Protein AF-A0A438K8G9-F1 (afdb_monomer)

Organism: Vitis vinifera (NCBI:txid29760)

Foldseek 3Di:
DVPDDVVVVDPDDAAEDEPPDDVVVVCCCCPVVVRQKYFYWYFDDPPDDPPDGDTDGPGIDGPVVVVVVVVVVPDDDDDDDDPDPDDDDDDDDD

Mean predicted aligned error: 13.38 Å

Radius of gyration: 20.99 Å; Cα contacts (8 Å, |Δi|>4): 80; chains: 1; bounding box: 39×69×45 Å

InterPro domains:
  IPR000644 CBS domain [PS51371] (9-77)
  IPR044781 Pentatricopeptide repeat-containing protein At5g10690-like [PTHR47581] (2-75)
  IPR046342 CBS domain superfamily [G3DSA:3.10.580.10] (1-93)
  IPR046342 CBS domain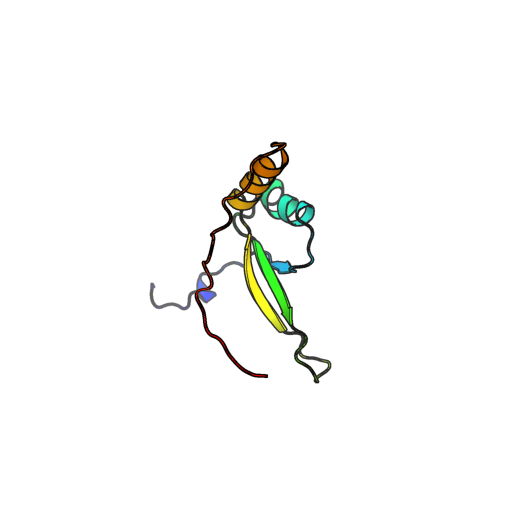 superfamily [SSF54631] (2-73)

Sequence (94 aa):
MLDAPVSTMMRSPPPCVTTSTSICRVADLILEKRYKIVVVVKYSNLYGSSYSSSLRAVGVFTSKQLLKLAVASEMPGQEFPVEKRTMQQCQDIV

pLDDT: mean 77.21, std 20.43, range [35.91, 96.25]

Nearest PDB structures (foldseek):
  8f6d-assembly1_A  TM=7.423E-01  e=1.051E-02  Homo sapiens
  6mn6-assembly1_B  TM=6.934E-01  e=1.124E-02  Homo sapiens
  5k25-assembly1_C  TM=7.967E-01  e=3.519E-02  Homo sapiens
  6wus-assembly1_A-2  TM=7.844E-01  e=4.922E-02  Mus musculus
  8s5m-assembly1_I  TM=7.060E-01  e=4.602E-02  Homo sapiens

Structure (mmCIF, N/CA/C/O backbone):
data_AF-A0A438K8G9-F1
#
_entry.id   AF-A0A438K8G9-F1
#
loop_
_atom_site.group_PDB
_atom_site.id
_atom_site.type_symbol
_atom_site.label_atom_id
_atom_site.label_alt_id
_atom_site.label_comp_id
_atom_site.label_asym_id
_atom_site.label_entity_id
_atom_site.label_seq_id
_atom_site.pdbx_PDB_ins_code
_atom_site.Cartn_x
_atom_site.Cartn_y
_atom_site.Cartn_z
_atom_site.occupancy
_atom_site.B_iso_or_equiv
_atom_site.auth_seq_id
_atom_site.auth_comp_id
_atom_site.auth_asym_id
_atom_site.auth_atom_id
_atom_site.pdbx_PDB_model_num
ATOM 1 N N . MET A 1 1 ? 17.324 -24.922 -0.698 1.00 63.69 1 MET A N 1
ATOM 2 C CA . MET A 1 1 ? 16.213 -24.188 -1.354 1.00 63.69 1 MET A CA 1
ATOM 3 C C . MET A 1 1 ? 16.295 -22.668 -1.153 1.00 63.69 1 MET A C 1
ATOM 5 O O . MET A 1 1 ? 15.310 -21.990 -1.407 1.00 63.69 1 MET A O 1
ATOM 9 N N . LEU A 1 2 ? 17.444 -22.107 -0.751 1.00 85.00 2 LEU A N 1
ATOM 10 C CA . LEU A 1 2 ? 17.598 -20.649 -0.625 1.00 85.00 2 LEU A CA 1
ATOM 11 C C . LEU A 1 2 ? 17.971 -19.978 -1.957 1.00 85.00 2 LEU A C 1
ATOM 13 O O . LEU A 1 2 ? 17.767 -18.781 -2.105 1.00 85.00 2 LEU A O 1
ATOM 17 N N . ASP A 1 3 ? 18.435 -20.761 -2.932 1.00 91.00 3 ASP A N 1
ATOM 18 C CA . ASP A 1 3 ? 18.869 -20.283 -4.253 1.00 91.00 3 ASP A CA 1
ATOM 19 C C . ASP A 1 3 ? 17.732 -20.244 -5.289 1.00 91.00 3 ASP A C 1
ATOM 21 O O . ASP A 1 3 ? 17.945 -19.907 -6.453 1.00 91.00 3 ASP A O 1
ATOM 25 N N . ALA A 1 4 ? 16.511 -20.616 -4.889 1.00 89.94 4 ALA A N 1
ATOM 26 C CA . ALA A 1 4 ? 15.344 -20.516 -5.755 1.00 89.94 4 ALA A CA 1
ATOM 27 C C . ALA A 1 4 ? 14.924 -19.040 -5.912 1.00 89.94 4 ALA A C 1
ATOM 29 O O . ALA A 1 4 ? 15.001 -18.277 -4.944 1.00 89.94 4 ALA A O 1
ATOM 30 N N . PRO A 1 5 ? 14.443 -18.613 -7.095 1.00 92.00 5 PRO A N 1
ATOM 31 C CA . PRO A 1 5 ? 13.987 -17.241 -7.288 1.00 92.00 5 PRO A CA 1
ATOM 32 C C . PRO A 1 5 ? 12.878 -16.863 -6.298 1.00 92.00 5 PRO A C 1
ATOM 34 O O . PRO A 1 5 ? 11.933 -17.617 -6.095 1.00 92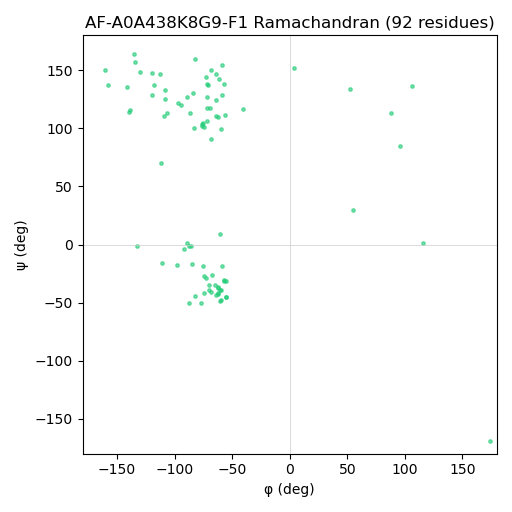.00 5 PRO A O 1
ATOM 37 N N . VAL A 1 6 ? 12.922 -15.653 -5.734 1.00 88.88 6 VAL A N 1
ATOM 38 C CA . VAL A 1 6 ? 11.898 -15.172 -4.780 1.00 88.88 6 VAL A CA 1
ATOM 39 C C . VAL A 1 6 ? 10.481 -15.259 -5.362 1.00 88.88 6 VAL A C 1
ATOM 41 O O . VAL A 1 6 ? 9.528 -15.534 -4.634 1.00 88.88 6 VAL A O 1
ATOM 44 N N . SER A 1 7 ? 10.338 -15.100 -6.681 1.00 89.25 7 SER A N 1
ATOM 45 C CA . SER A 1 7 ? 9.067 -15.247 -7.395 1.00 89.25 7 SER A CA 1
ATOM 46 C C . SER A 1 7 ? 8.410 -16.615 -7.199 1.00 89.25 7 SER A C 1
ATOM 48 O O . SER A 1 7 ? 7.186 -16.679 -7.174 1.00 89.25 7 SER A O 1
ATOM 50 N N . THR A 1 8 ? 9.179 -17.691 -6.995 1.00 89.56 8 THR A N 1
ATOM 51 C CA . THR A 1 8 ? 8.625 -19.033 -6.746 1.00 89.56 8 THR A CA 1
ATOM 52 C C . THR A 1 8 ? 8.073 -19.184 -5.329 1.00 89.56 8 THR A C 1
ATOM 54 O O . THR A 1 8 ? 7.297 -20.096 -5.065 1.00 89.56 8 THR A O 1
ATOM 57 N N . MET A 1 9 ? 8.471 -18.299 -4.412 1.00 89.44 9 MET A N 1
ATOM 58 C CA . MET A 1 9 ? 7.994 -18.248 -3.027 1.00 89.44 9 MET A CA 1
ATOM 59 C C . MET A 1 9 ? 6.881 -17.207 -2.824 1.00 89.44 9 MET A C 1
ATOM 61 O O . MET A 1 9 ? 6.151 -17.259 -1.831 1.00 89.44 9 MET A O 1
ATOM 65 N N . MET A 1 10 ? 6.727 -16.252 -3.745 1.00 89.25 10 MET A N 1
ATOM 66 C CA . MET A 1 10 ? 5.662 -15.254 -3.698 1.00 89.25 10 MET A CA 1
ATOM 67 C C . MET A 1 10 ? 4.312 -15.893 -4.036 1.00 89.25 10 MET A C 1
ATOM 69 O O . MET A 1 10 ? 4.092 -16.347 -5.151 1.00 89.25 10 MET A O 1
ATOM 73 N N . ARG A 1 11 ? 3.367 -15.872 -3.089 1.00 85.56 11 ARG A N 1
ATOM 74 C CA . ARG A 1 11 ? 1.983 -16.310 -3.353 1.00 85.56 11 ARG A CA 1
ATOM 75 C C . ARG A 1 11 ? 1.190 -15.302 -4.182 1.00 85.56 11 ARG A C 1
ATOM 77 O O . ARG A 1 11 ? 0.425 -15.690 -5.054 1.00 85.56 11 ARG A O 1
ATOM 84 N N . SER A 1 12 ? 1.341 -14.015 -3.886 1.00 85.88 12 SER A N 1
ATOM 85 C CA . SER A 1 12 ? 0.623 -12.932 -4.559 1.00 85.88 12 SER A CA 1
ATOM 86 C C . SER A 1 12 ? 1.348 -11.603 -4.349 1.00 85.88 12 SER A C 1
ATOM 88 O O . SER A 1 12 ? 1.970 -11.418 -3.295 1.00 85.88 12 SER A O 1
ATOM 90 N N . PRO A 1 13 ? 1.262 -10.654 -5.296 1.00 86.06 13 PRO A N 1
ATOM 91 C CA . PRO A 1 13 ? 1.797 -9.320 -5.078 1.00 86.06 13 PRO A CA 1
ATOM 92 C C . PRO A 1 13 ? 1.039 -8.617 -3.937 1.00 86.06 13 PRO A C 1
ATOM 94 O O . PRO A 1 13 ? -0.166 -8.836 -3.768 1.00 86.06 13 PRO A O 1
ATOM 97 N N . P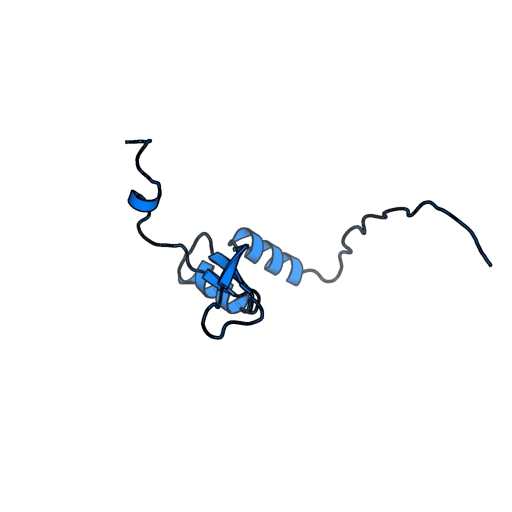RO A 1 14 ? 1.708 -7.760 -3.150 1.00 89.62 14 PRO A N 1
ATOM 98 C CA . PRO A 1 14 ? 1.022 -6.847 -2.245 1.00 89.62 14 PRO A CA 1
ATOM 99 C C . PRO A 1 14 ? 0.068 -5.917 -3.016 1.00 89.62 14 PRO A C 1
ATOM 101 O O . PRO A 1 14 ? 0.309 -5.630 -4.192 1.00 89.62 14 PRO A O 1
ATOM 104 N N . PRO A 1 15 ? -0.990 -5.396 -2.373 1.00 93.50 15 PRO A N 1
ATOM 105 C CA . PRO A 1 15 ? -1.864 -4.413 -3.004 1.00 93.50 15 PRO A CA 1
ATOM 106 C C . PRO A 1 15 ? -1.084 -3.143 -3.363 1.00 93.50 15 PRO A C 1
ATOM 108 O O . PRO A 1 15 ? -0.222 -2.697 -2.599 1.00 93.50 15 PRO A O 1
ATOM 111 N N . CYS A 1 16 ? -1.417 -2.540 -4.507 1.00 93.31 16 CYS A N 1
ATOM 112 C CA . CYS A 1 16 ? -0.840 -1.275 -4.946 1.00 93.31 16 CYS A CA 1
ATOM 113 C C . CYS A 1 16 ? -1.907 -0.188 -5.123 1.00 93.31 16 CYS A C 1
ATOM 115 O O . CYS A 1 16 ? -3.052 -0.473 -5.473 1.00 93.31 16 CYS A O 1
ATOM 117 N N . VAL A 1 17 ? -1.519 1.058 -4.860 1.00 94.25 17 VAL A N 1
ATOM 118 C CA . VAL A 1 17 ? -2.351 2.259 -5.006 1.00 94.25 17 VAL A CA 1
ATOM 119 C C . VAL A 1 17 ? -1.564 3.350 -5.714 1.00 94.25 17 VAL A C 1
ATOM 121 O O . VAL A 1 17 ? -0.334 3.356 -5.684 1.00 94.25 17 VAL A O 1
ATOM 124 N N . THR A 1 18 ? -2.254 4.295 -6.342 1.00 94.06 18 THR A N 1
ATOM 125 C CA . THR A 1 18 ? -1.595 5.421 -7.007 1.00 94.06 18 THR A CA 1
ATOM 126 C C . THR A 1 18 ? -1.236 6.526 -6.018 1.00 94.06 18 THR A C 1
ATOM 128 O O . THR A 1 18 ? -1.874 6.671 -4.977 1.00 94.06 18 THR A O 1
ATOM 131 N N . THR A 1 19 ? -0.292 7.395 -6.381 1.00 92.88 19 THR A N 1
ATOM 132 C CA . THR A 1 19 ? -0.003 8.631 -5.626 1.00 92.88 19 THR A CA 1
ATOM 133 C C . THR A 1 19 ? -1.200 9.581 -5.504 1.00 92.88 19 THR A C 1
ATOM 135 O O . THR A 1 19 ? -1.179 10.465 -4.659 1.00 92.88 19 THR A O 1
ATOM 138 N N . SER A 1 20 ? -2.226 9.428 -6.347 1.00 91.88 20 SER A N 1
ATOM 139 C CA . SER A 1 20 ? -3.479 10.194 -6.298 1.00 91.88 20 SER A CA 1
ATOM 140 C C . SER A 1 20 ? -4.577 9.535 -5.454 1.00 91.88 20 SER A C 1
ATOM 142 O O . SER A 1 20 ? -5.655 10.104 -5.307 1.00 91.88 20 SER A O 1
ATOM 144 N N . THR A 1 21 ? -4.341 8.331 -4.922 1.00 94.38 21 THR A N 1
ATOM 145 C CA . THR A 1 21 ? -5.323 7.619 -4.096 1.00 94.38 21 THR A CA 1
ATOM 146 C C . THR A 1 21 ? -5.478 8.308 -2.738 1.00 94.38 21 THR A C 1
ATOM 148 O O . THR A 1 21 ? -4.489 8.689 -2.113 1.00 94.38 21 THR A O 1
ATOM 151 N N . SER A 1 22 ? -6.718 8.45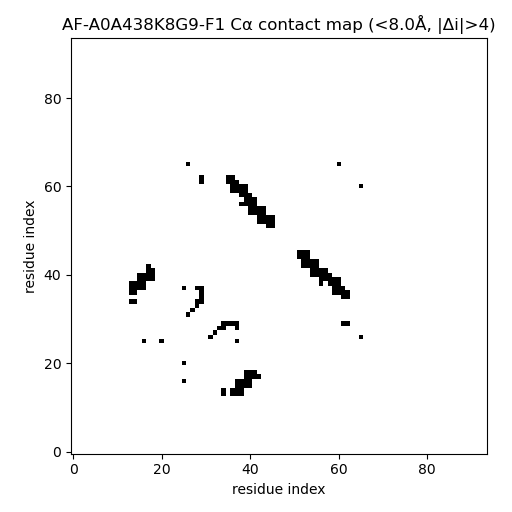3 -2.262 1.00 94.69 22 SER A N 1
ATOM 152 C CA . SER A 1 22 ? -7.005 9.070 -0.963 1.00 94.69 22 SER A CA 1
ATOM 153 C C . SER A 1 22 ? -6.533 8.205 0.209 1.00 94.69 22 SER A C 1
ATOM 155 O O . SER A 1 22 ? -6.552 6.974 0.150 1.00 94.69 22 SER A O 1
ATOM 157 N N . ILE A 1 23 ? -6.170 8.853 1.321 1.00 93.88 23 ILE A N 1
ATOM 158 C CA . ILE A 1 23 ? -5.731 8.158 2.541 1.00 93.88 23 ILE A CA 1
ATOM 159 C C . ILE A 1 23 ? -6.845 7.271 3.105 1.00 93.88 23 ILE A C 1
ATOM 161 O O . ILE A 1 23 ? -6.544 6.168 3.547 1.00 93.88 23 ILE A O 1
ATOM 165 N N . CYS A 1 24 ? -8.115 7.688 3.029 1.00 93.81 24 CYS A N 1
ATOM 166 C CA . CYS A 1 24 ? -9.247 6.866 3.473 1.00 93.81 24 CYS A CA 1
ATOM 167 C C . CYS A 1 24 ? -9.244 5.502 2.776 1.00 93.81 24 CYS A C 1
ATOM 169 O O . CYS A 1 24 ? -9.317 4.469 3.428 1.00 93.81 24 CYS A O 1
ATOM 171 N N . ARG A 1 25 ? -9.015 5.482 1.456 1.00 94.94 25 ARG A N 1
ATOM 172 C CA . ARG A 1 25 ? -8.955 4.226 0.707 1.00 94.94 25 ARG A CA 1
ATOM 173 C C . ARG A 1 25 ? -7.776 3.348 1.123 1.00 94.94 25 ARG A C 1
ATOM 175 O O . ARG A 1 25 ? -7.877 2.123 1.118 1.00 94.94 25 ARG A O 1
ATOM 182 N N . VAL A 1 26 ? -6.647 3.961 1.467 1.00 94.94 26 VAL A N 1
ATOM 183 C CA . VAL A 1 26 ? -5.480 3.242 1.995 1.00 94.94 26 VAL A CA 1
ATOM 184 C C . VAL A 1 26 ? -5.754 2.713 3.409 1.00 94.94 26 VAL A C 1
ATOM 186 O O . VAL A 1 26 ? -5.308 1.614 3.739 1.00 94.94 26 VAL A O 1
ATOM 189 N N . ALA A 1 27 ? -6.525 3.439 4.221 1.00 94.50 27 ALA A N 1
ATOM 190 C CA . ALA A 1 27 ? -6.963 2.995 5.538 1.00 94.50 27 ALA A CA 1
ATOM 191 C C . ALA A 1 27 ? -7.866 1.757 5.444 1.00 94.50 27 ALA A C 1
ATOM 193 O O . ALA A 1 27 ? -7.598 0.799 6.164 1.00 94.50 27 ALA A O 1
ATOM 194 N N . ASP A 1 28 ? -8.822 1.701 4.507 1.00 95.50 28 ASP A N 1
ATOM 195 C CA . ASP A 1 28 ? -9.646 0.500 4.274 1.00 95.50 28 ASP A CA 1
ATOM 196 C C . ASP A 1 28 ? -8.768 -0.733 3.990 1.00 95.50 28 ASP A C 1
ATOM 198 O O . ASP A 1 28 ? -8.946 -1.813 4.556 1.00 95.50 28 ASP A O 1
ATOM 202 N N . LEU A 1 29 ? -7.754 -0.578 3.127 1.00 94.56 29 LEU A N 1
ATOM 203 C CA . LEU A 1 29 ? -6.827 -1.666 2.792 1.00 94.56 29 LEU A CA 1
ATOM 204 C C . LEU A 1 29 ? -6.072 -2.174 4.029 1.00 94.56 29 LEU A C 1
ATOM 206 O O . LEU A 1 29 ? -5.849 -3.376 4.181 1.00 94.56 29 LEU A O 1
ATOM 210 N N . ILE A 1 30 ? -5.668 -1.274 4.916 1.00 94.12 30 ILE A N 1
ATOM 211 C CA . ILE A 1 30 ? -4.855 -1.625 6.080 1.00 94.12 30 ILE A CA 1
ATOM 212 C C . ILE A 1 30 ? -5.715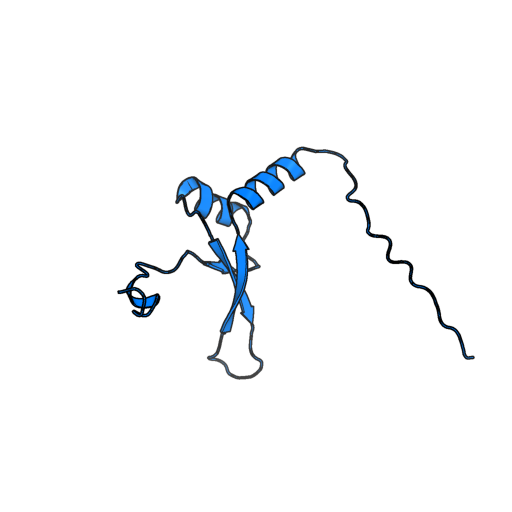 -2.152 7.231 1.00 94.12 30 ILE A C 1
ATOM 214 O O . ILE A 1 30 ? -5.347 -3.147 7.853 1.00 94.12 30 ILE A O 1
ATOM 218 N N . LEU A 1 31 ? -6.837 -1.500 7.526 1.00 93.06 31 LEU A N 1
ATOM 219 C CA . LEU A 1 31 ? -7.671 -1.787 8.691 1.00 93.06 31 LEU A CA 1
ATOM 220 C C . LEU A 1 31 ? -8.694 -2.884 8.393 1.00 93.06 31 LEU A C 1
ATOM 222 O O . LEU A 1 31 ? -8.758 -3.869 9.128 1.00 93.06 31 LEU A O 1
ATOM 226 N N . GLU A 1 32 ? -9.448 -2.760 7.299 1.00 92.19 32 GLU A N 1
ATOM 227 C CA . GLU A 1 32 ? -10.496 -3.728 6.954 1.00 92.19 32 GLU A CA 1
ATOM 228 C C . GLU A 1 32 ? -9.887 -4.997 6.363 1.00 92.19 32 GLU A C 1
ATOM 230 O O . GLU A 1 32 ? -10.159 -6.107 6.821 1.00 92.19 32 GLU A O 1
ATOM 235 N N . LYS A 1 33 ? -9.006 -4.842 5.366 1.00 90.94 33 LYS A N 1
ATOM 236 C CA . LYS A 1 33 ? -8.396 -5.984 4.663 1.00 90.94 33 LYS A CA 1
ATOM 237 C C . LYS A 1 33 ? -7.125 -6.511 5.327 1.00 90.94 33 LYS A C 1
ATOM 239 O O . LYS A 1 33 ? -6.555 -7.495 4.859 1.00 90.94 33 LYS A O 1
ATOM 244 N N . ARG A 1 34 ? -6.692 -5.887 6.429 1.00 91.62 34 ARG A N 1
ATOM 245 C CA . ARG A 1 34 ? -5.538 -6.298 7.249 1.00 91.62 34 ARG A CA 1
ATOM 246 C C . ARG A 1 34 ? -4.230 -6.437 6.462 1.00 91.62 34 ARG A C 1
ATOM 248 O O . ARG A 1 34 ? -3.358 -7.230 6.831 1.00 91.62 34 ARG A O 1
ATOM 255 N N . TYR A 1 35 ? -4.058 -5.660 5.390 1.00 93.62 35 TYR A N 1
ATOM 256 C CA . TYR A 1 35 ? -2.788 -5.625 4.673 1.00 93.62 35 TYR A CA 1
ATOM 257 C C . TYR A 1 35 ? -1.730 -4.898 5.505 1.00 93.62 35 TYR A C 1
ATOM 259 O O . TYR A 1 35 ? -1.905 -3.756 5.923 1.00 93.62 35 TYR A O 1
ATOM 267 N N . LYS A 1 36 ? -0.586 -5.556 5.720 1.00 91.56 36 LYS A N 1
ATOM 268 C CA . LYS A 1 36 ? 0.532 -4.983 6.489 1.00 91.56 36 LYS A CA 1
ATOM 269 C C . LYS A 1 36 ? 1.274 -3.883 5.723 1.00 91.56 36 LYS A C 1
ATOM 271 O O . LYS A 1 36 ? 1.865 -3.000 6.340 1.00 91.56 36 LYS A O 1
ATOM 276 N N . ILE A 1 37 ? 1.274 -3.970 4.393 1.00 93.88 37 ILE A N 1
ATOM 277 C CA . ILE A 1 37 ? 1.992 -3.081 3.479 1.00 93.88 37 ILE A CA 1
ATOM 278 C C . ILE A 1 37 ? 1.106 -2.833 2.259 1.00 93.88 37 ILE A C 1
ATOM 280 O O . ILE A 1 37 ? 0.541 -3.776 1.703 1.00 93.88 37 ILE A O 1
ATOM 284 N N . VAL A 1 38 ? 1.034 -1.575 1.831 1.00 96.00 38 VAL A N 1
ATOM 285 C CA . VAL A 1 38 ? 0.444 -1.154 0.558 1.00 96.00 38 VAL A CA 1
ATOM 286 C C . VAL A 1 38 ? 1.533 -0.471 -0.264 1.00 96.00 38 VAL A C 1
ATOM 288 O O . VAL A 1 38 ? 2.221 0.418 0.234 1.00 96.00 38 VAL A O 1
ATOM 291 N N . VAL A 1 39 ? 1.727 -0.882 -1.514 1.00 96.25 39 VAL A N 1
ATOM 292 C CA . VAL A 1 39 ? 2.732 -0.282 -2.403 1.00 96.25 39 VAL A CA 1
ATOM 293 C C . VAL A 1 39 ? 2.146 0.964 -3.059 1.00 96.25 39 VAL A C 1
ATOM 295 O O . VAL A 1 39 ? 1.062 0.915 -3.632 1.00 96.25 39 VAL A O 1
ATOM 298 N N . VAL A 1 40 ? 2.865 2.081 -3.011 1.00 95.31 40 VAL A N 1
ATOM 299 C CA . VAL A 1 40 ? 2.468 3.314 -3.695 1.00 95.31 40 VAL A CA 1
ATOM 300 C C . VAL A 1 40 ? 3.200 3.383 -5.027 1.00 95.31 40 VAL A C 1
ATOM 302 O O . VAL A 1 40 ? 4.432 3.366 -5.079 1.00 95.31 40 VAL A O 1
ATOM 305 N N . VAL A 1 41 ? 2.437 3.462 -6.112 1.00 94.06 41 VAL A N 1
ATOM 306 C CA . VAL A 1 41 ? 2.941 3.580 -7.478 1.00 94.06 41 VAL A CA 1
ATOM 307 C C . VAL A 1 41 ? 2.584 4.940 -8.067 1.00 94.06 41 VAL A C 1
ATOM 309 O O . VAL A 1 41 ? 1.540 5.521 -7.778 1.00 94.06 41 VAL A O 1
ATOM 312 N N . LYS A 1 42 ? 3.454 5.464 -8.923 1.00 91.44 42 LYS A N 1
ATOM 313 C CA . LYS A 1 42 ? 3.196 6.660 -9.718 1.00 91.44 42 LYS A CA 1
ATOM 314 C C . LYS A 1 42 ? 2.997 6.248 -11.170 1.00 91.44 42 LYS A C 1
ATOM 316 O O . LYS A 1 42 ? 3.802 5.493 -11.715 1.00 91.44 42 LYS A O 1
ATOM 321 N N . TYR A 1 43 ? 1.946 6.777 -11.789 1.00 84.62 43 TYR A N 1
ATOM 322 C CA . TYR A 1 43 ? 1.811 6.740 -13.240 1.00 84.62 43 TYR A CA 1
ATOM 323 C C . TYR A 1 43 ? 2.859 7.671 -13.846 1.00 84.62 43 TYR A C 1
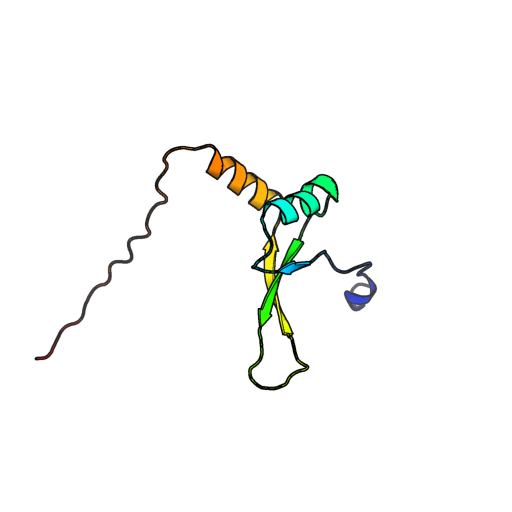ATOM 325 O O . TYR A 1 43 ? 2.845 8.878 -13.597 1.00 84.62 43 TYR A O 1
ATOM 333 N N . SER A 1 44 ? 3.776 7.113 -14.630 1.00 74.38 44 SER A N 1
ATOM 334 C CA . SER A 1 44 ? 4.627 7.899 -15.517 1.00 74.38 44 SER A CA 1
ATOM 335 C C . SER A 1 44 ? 4.166 7.701 -16.949 1.00 74.38 44 SER A C 1
ATOM 337 O O . SER A 1 44 ? 4.299 6.608 -17.505 1.00 74.38 44 SER A O 1
ATOM 339 N N . ASN A 1 45 ? 3.644 8.776 -17.542 1.00 66.25 45 ASN A N 1
ATOM 340 C CA . ASN A 1 45 ? 3.420 8.823 -18.975 1.00 66.25 45 ASN A CA 1
ATOM 341 C C . ASN A 1 45 ? 4.785 9.047 -19.636 1.00 66.25 45 ASN A C 1
ATOM 343 O O . ASN A 1 45 ? 5.355 10.136 -19.549 1.00 66.25 45 ASN A O 1
ATOM 347 N N . LEU A 1 46 ? 5.359 7.989 -20.205 1.00 59.62 46 LEU A N 1
ATOM 348 C CA . LEU A 1 46 ? 6.548 8.107 -21.039 1.00 59.62 46 LEU A CA 1
ATOM 349 C C . LEU A 1 46 ? 6.074 8.766 -22.333 1.00 59.62 46 LEU A C 1
ATOM 351 O O . LEU A 1 46 ? 5.343 8.152 -23.103 1.00 59.62 46 LEU A O 1
ATOM 355 N N . TYR A 1 47 ? 6.404 10.044 -22.508 1.00 57.19 47 TYR A N 1
ATOM 356 C CA . TYR A 1 47 ? 6.084 10.823 -23.703 1.00 57.19 47 TYR A CA 1
ATOM 357 C C . TYR A 1 47 ? 6.275 9.978 -24.981 1.00 57.19 47 TYR A C 1
ATOM 359 O O . TYR A 1 47 ? 7.396 9.579 -25.288 1.00 57.19 47 TYR A O 1
ATOM 367 N N . GLY A 1 48 ? 5.190 9.726 -25.725 1.00 52.66 48 GLY A N 1
ATOM 368 C CA . GLY A 1 48 ? 5.267 9.439 -27.163 1.00 52.66 48 GLY A CA 1
ATOM 369 C C . GLY A 1 48 ? 4.848 8.061 -27.690 1.00 52.66 48 GLY A C 1
ATOM 370 O O . GLY A 1 48 ? 4.921 7.873 -28.898 1.00 52.66 48 GLY A O 1
ATOM 371 N N . SER A 1 49 ? 4.377 7.104 -26.883 1.00 53.31 49 SER A N 1
ATOM 372 C CA . SER A 1 49 ? 3.775 5.876 -27.438 1.00 53.31 49 SER A CA 1
ATOM 373 C C . SER A 1 49 ? 2.532 5.468 -26.659 1.00 53.31 49 SER A C 1
ATOM 375 O O . SER A 1 49 ? 2.609 5.138 -25.475 1.00 53.31 49 SER A O 1
ATOM 377 N N . SER A 1 50 ? 1.384 5.496 -27.340 1.00 55.97 50 SER A N 1
ATOM 378 C CA . SER A 1 50 ? 0.011 5.370 -26.821 1.00 55.97 50 SER A CA 1
ATOM 379 C C . SER A 1 50 ? -0.325 4.060 -26.089 1.00 55.97 50 SER A C 1
ATOM 381 O O . SER A 1 50 ? -1.484 3.828 -25.759 1.00 55.97 50 SER A O 1
ATOM 383 N N . TYR A 1 51 ? 0.664 3.208 -25.810 1.00 57.69 51 TYR A N 1
ATOM 384 C CA . TYR A 1 51 ? 0.474 1.882 -25.220 1.00 57.69 51 TYR A CA 1
ATOM 385 C C . TYR A 1 51 ? 1.415 1.570 -24.045 1.00 57.69 51 TYR A C 1
ATOM 387 O O . TYR A 1 51 ? 1.295 0.501 -23.452 1.00 57.69 51 TYR A O 1
ATOM 395 N N . SER A 1 52 ? 2.325 2.477 -23.660 1.00 57.09 52 SER A N 1
ATOM 396 C CA . SER A 1 52 ? 3.295 2.226 -22.579 1.00 57.09 52 SER A CA 1
ATOM 397 C C . SER A 1 52 ? 3.028 3.097 -21.348 1.00 57.09 52 SER A C 1
ATOM 399 O O . SER A 1 52 ? 3.773 4.021 -21.016 1.00 57.09 52 SER A O 1
ATOM 401 N N . SER A 1 53 ? 1.929 2.804 -20.647 1.00 62.78 53 SER A N 1
ATOM 402 C CA . SER A 1 53 ? 1.720 3.332 -19.294 1.00 62.78 53 SER A CA 1
ATOM 403 C C . SER A 1 53 ? 2.617 2.567 -18.326 1.00 62.78 53 SER A C 1
ATOM 405 O O . SER A 1 53 ? 2.337 1.421 -17.982 1.00 62.78 53 SER A O 1
ATOM 407 N N . SER A 1 54 ? 3.712 3.192 -17.890 1.00 73.94 54 SER A N 1
ATOM 408 C CA . SER A 1 54 ? 4.602 2.587 -16.896 1.00 73.94 54 SER A CA 1
ATOM 409 C C . SER A 1 54 ? 4.157 2.960 -15.482 1.00 73.94 54 SER A C 1
ATOM 411 O O . SER A 1 54 ? 3.988 4.138 -15.151 1.00 73.94 54 SER A O 1
ATOM 413 N N . LEU A 1 55 ? 3.978 1.946 -14.635 1.00 81.88 55 LEU A N 1
ATOM 414 C CA . LEU A 1 55 ? 3.790 2.115 -13.198 1.00 81.88 55 LEU A CA 1
ATOM 415 C C . LEU A 1 55 ? 5.142 1.969 -12.510 1.00 81.88 55 LEU A C 1
ATOM 417 O O . LEU A 1 55 ? 5.784 0.924 -12.604 1.00 81.88 55 LEU A O 1
ATOM 421 N N . ARG A 1 56 ? 5.579 3.017 -11.811 1.00 89.50 56 ARG A N 1
ATOM 422 C CA . ARG A 1 56 ? 6.814 2.984 -11.018 1.00 89.50 56 ARG A CA 1
ATOM 423 C C . ARG A 1 56 ? 6.472 2.974 -9.542 1.00 89.50 56 ARG A C 1
ATOM 425 O O . ARG A 1 56 ? 5.758 3.861 -9.078 1.00 89.50 56 ARG A O 1
ATOM 432 N N . ALA A 1 57 ? 6.983 1.992 -8.806 1.00 91.56 57 ALA A N 1
ATOM 433 C CA . ALA A 1 57 ? 6.911 2.005 -7.351 1.00 91.56 57 ALA A CA 1
ATOM 434 C C . ALA A 1 57 ? 7.712 3.202 -6.825 1.00 91.56 57 ALA A C 1
ATOM 436 O O . ALA A 1 57 ? 8.883 3.365 -7.163 1.00 91.56 57 ALA A O 1
ATOM 437 N N . VAL A 1 58 ? 7.061 4.049 -6.032 1.00 94.00 58 VAL A N 1
ATOM 438 C CA . VAL A 1 58 ? 7.678 5.237 -5.422 1.00 94.00 58 VAL A CA 1
ATOM 439 C C . VAL A 1 58 ? 7.822 5.102 -3.912 1.00 94.00 58 VAL A C 1
ATOM 441 O O . VAL A 1 58 ? 8.576 5.850 -3.301 1.00 94.00 58 VAL A O 1
ATOM 444 N N . GLY A 1 59 ? 7.125 4.146 -3.298 1.00 94.81 59 GLY A N 1
ATOM 445 C CA . GLY A 1 59 ? 7.257 3.879 -1.876 1.00 94.81 59 GLY A CA 1
ATOM 446 C C . GLY A 1 59 ? 6.256 2.855 -1.370 1.00 94.81 59 GLY A C 1
ATOM 447 O O . GLY A 1 59 ? 5.555 2.195 -2.138 1.00 94.81 59 GLY A O 1
ATOM 448 N N . VAL A 1 60 ? 6.189 2.743 -0.049 1.00 95.69 60 VAL A N 1
ATOM 449 C CA . VAL A 1 60 ? 5.237 1.887 0.655 1.00 95.69 60 VAL A CA 1
ATOM 450 C C . VAL A 1 60 ? 4.529 2.676 1.747 1.00 95.69 60 VAL A C 1
ATOM 452 O O . VAL A 1 60 ? 5.106 3.582 2.351 1.00 95.69 60 VAL A O 1
ATOM 455 N N . PHE A 1 61 ? 3.279 2.303 1.994 1.00 95.31 61 PHE A N 1
ATOM 456 C CA . PHE A 1 61 ? 2.449 2.836 3.057 1.00 95.31 61 PHE A CA 1
ATOM 457 C C . PHE A 1 61 ? 2.070 1.722 4.042 1.00 95.31 61 PHE A C 1
ATOM 459 O O . PHE A 1 61 ? 1.752 0.598 3.643 1.00 95.31 61 PHE A O 1
ATOM 466 N N . THR A 1 62 ? 2.132 2.022 5.338 1.00 95.44 62 THR A N 1
ATOM 467 C CA . THR A 1 62 ? 1.951 1.058 6.435 1.00 95.44 62 THR A CA 1
ATOM 468 C C . THR A 1 62 ? 1.054 1.617 7.536 1.00 95.44 62 THR A C 1
ATOM 470 O O . THR A 1 62 ? 0.866 2.829 7.655 1.00 95.44 62 THR A O 1
ATOM 473 N N . SER A 1 63 ? 0.552 0.739 8.408 1.00 92.69 63 SER A N 1
ATOM 474 C CA . SER A 1 63 ? -0.258 1.133 9.570 1.00 92.69 63 SER A CA 1
ATOM 475 C C . SER A 1 63 ? 0.458 2.114 10.506 1.00 92.69 63 SER A C 1
ATOM 477 O O . SER A 1 63 ? -0.184 2.990 11.077 1.00 92.69 63 SER A O 1
ATOM 479 N N . LYS A 1 64 ? 1.791 2.032 10.621 1.00 93.62 64 LYS A N 1
ATOM 480 C CA . LYS A 1 64 ? 2.593 2.981 11.412 1.00 93.62 64 LYS A CA 1
ATOM 481 C C . LYS A 1 64 ? 2.494 4.408 10.871 1.00 93.62 64 LYS A C 1
ATOM 483 O O . LYS A 1 64 ? 2.382 5.351 11.647 1.00 93.62 64 LYS A O 1
ATOM 488 N N . GLN A 1 65 ? 2.531 4.566 9.548 1.00 94.06 65 GLN A N 1
ATOM 489 C CA . GLN A 1 65 ? 2.377 5.875 8.909 1.00 94.06 65 GLN A CA 1
ATOM 490 C C . GLN A 1 65 ? 0.944 6.389 9.052 1.00 94.06 65 GLN A C 1
ATOM 492 O O . GLN A 1 65 ? 0.766 7.566 9.342 1.00 94.06 65 GLN A O 1
ATOM 497 N N . LEU A 1 66 ? -0.058 5.509 8.939 1.00 91.88 66 LEU A N 1
ATOM 498 C CA . LEU A 1 66 ? -1.459 5.875 9.166 1.00 91.88 66 LEU A CA 1
ATOM 499 C C . LEU A 1 66 ? -1.688 6.405 10.589 1.00 91.88 66 LEU A C 1
ATOM 501 O O . LEU A 1 66 ? -2.260 7.476 10.759 1.00 91.88 66 LEU A O 1
ATOM 505 N N . LEU A 1 67 ? -1.181 5.696 11.602 1.00 90.50 67 LEU A N 1
ATOM 506 C CA . LEU A 1 67 ? -1.288 6.115 12.999 1.00 90.50 67 LEU A CA 1
ATOM 507 C C . LEU A 1 67 ? -0.579 7.450 13.245 1.00 90.50 67 LEU A C 1
ATOM 509 O O . LEU A 1 67 ? -1.122 8.318 13.918 1.00 90.50 67 LEU A O 1
ATOM 513 N N . LYS A 1 68 ? 0.615 7.641 12.670 1.00 92.69 68 LYS A N 1
ATOM 514 C CA . LYS A 1 68 ? 1.349 8.907 12.786 1.00 92.69 68 LYS A CA 1
ATOM 515 C C . LYS A 1 68 ? 0.553 10.083 12.212 1.00 92.69 68 LYS A C 1
ATOM 517 O O . LYS A 1 68 ? 0.585 11.160 12.794 1.00 92.69 68 LYS A O 1
ATOM 522 N N . LEU A 1 69 ? -0.151 9.880 11.098 1.00 89.25 69 LEU A N 1
ATOM 523 C CA . LEU A 1 69 ? -1.012 10.909 10.508 1.00 89.25 69 LEU A CA 1
ATOM 524 C C . LEU A 1 69 ? -2.238 11.198 11.376 1.00 89.25 69 LEU A C 1
ATOM 526 O O . LEU A 1 69 ? -2.579 12.361 11.546 1.00 89.25 69 LEU A O 1
ATOM 530 N N . ALA A 1 70 ? -2.858 10.167 11.956 1.00 86.25 70 ALA A N 1
ATOM 531 C CA . ALA A 1 70 ? -3.974 10.350 12.881 1.00 86.25 70 ALA A CA 1
ATOM 532 C C . ALA A 1 70 ? -3.544 11.167 14.110 1.00 86.25 70 ALA A C 1
ATOM 534 O O . ALA A 1 70 ? -4.159 12.175 14.416 1.00 86.25 70 ALA A O 1
ATOM 535 N N . VAL A 1 71 ? -2.421 10.814 14.743 1.00 86.88 71 VAL A N 1
ATO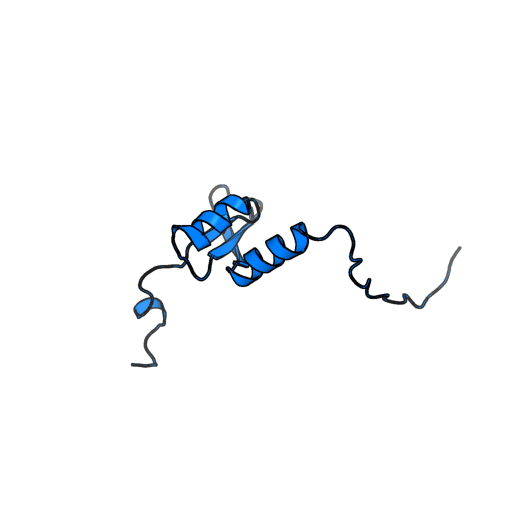M 536 C CA . VAL A 1 71 ? -1.881 11.565 15.892 1.00 86.88 71 VAL A CA 1
ATOM 537 C C . VAL A 1 71 ? -1.503 13.002 15.514 1.00 86.88 71 VAL A C 1
ATOM 539 O O . VAL A 1 71 ? -1.730 13.917 16.296 1.00 86.88 71 VAL A O 1
ATOM 542 N N . ALA A 1 72 ? -0.957 13.223 14.314 1.00 80.25 72 ALA A N 1
ATOM 543 C CA . ALA A 1 72 ? -0.650 14.568 13.826 1.00 80.25 72 ALA A CA 1
ATOM 544 C C . ALA A 1 72 ? -1.908 15.414 13.555 1.00 80.25 72 ALA A C 1
ATOM 546 O O . ALA A 1 72 ? -1.831 16.637 13.618 1.00 80.25 72 ALA A O 1
ATOM 547 N N . SER A 1 73 ? -3.048 14.783 13.263 1.00 73.31 73 SER A N 1
ATOM 548 C CA . SER A 1 73 ? -4.328 15.468 13.053 1.00 73.31 73 SER A CA 1
ATOM 549 C C . SER A 1 73 ? -4.961 15.965 14.357 1.00 73.31 73 SER A C 1
ATOM 551 O O . SER A 1 73 ? -5.703 16.941 14.329 1.00 73.31 73 SER A O 1
ATOM 553 N N . GLU A 1 74 ? -4.677 15.320 15.492 1.00 65.50 74 GLU A N 1
ATOM 554 C CA . GLU A 1 74 ? -5.308 15.614 16.790 1.00 65.50 74 GLU A CA 1
ATOM 555 C C . GLU A 1 74 ? -4.623 16.755 17.573 1.00 65.50 74 GLU A C 1
ATOM 557 O O . GLU A 1 74 ? -5.078 17.125 18.653 1.00 65.50 74 GLU A O 1
ATOM 562 N N . MET A 1 75 ? -3.535 17.341 17.053 1.00 51.09 75 MET A N 1
ATOM 563 C CA . MET A 1 75 ? -2.787 18.407 17.733 1.00 51.09 75 MET A CA 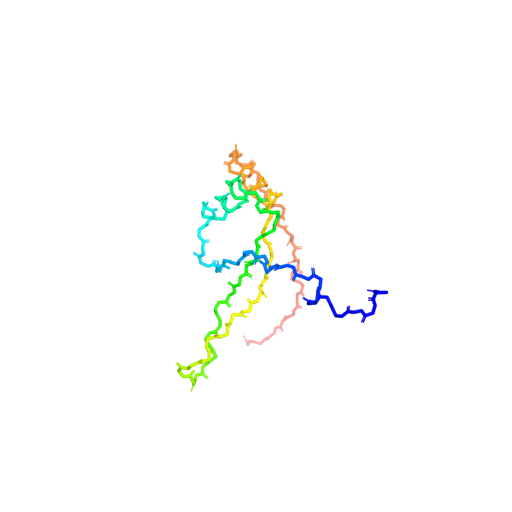1
ATOM 564 C C . MET A 1 75 ? -2.960 19.773 17.049 1.00 51.09 75 MET A C 1
ATOM 566 O O . MET A 1 75 ? -2.375 19.998 15.985 1.00 51.09 75 MET A O 1
ATOM 570 N N . PRO A 1 76 ? -3.660 20.748 17.665 1.00 49.56 76 PRO A N 1
ATOM 571 C CA . PRO A 1 76 ? -3.537 22.144 17.274 1.00 49.56 76 PRO A CA 1
ATOM 572 C C . PRO A 1 76 ? -2.210 22.697 17.820 1.00 49.56 76 PRO A C 1
ATOM 574 O O . PRO A 1 76 ? -2.089 23.017 18.998 1.00 49.56 76 PRO A O 1
ATOM 577 N N . GLY A 1 77 ? -1.210 22.810 16.942 1.00 56.28 77 GLY A N 1
ATOM 578 C CA . GLY A 1 77 ? -0.000 23.604 17.173 1.00 56.28 77 GLY A CA 1
ATOM 579 C C . GLY A 1 77 ? 1.207 22.839 17.716 1.00 56.28 77 GLY A C 1
ATOM 580 O O . GLY A 1 77 ? 1.498 22.899 18.904 1.00 56.28 77 GLY A O 1
ATOM 581 N N . GLN A 1 78 ? 1.992 22.223 16.829 1.00 47.09 78 GLN A N 1
ATOM 582 C CA . GLN A 1 78 ? 3.439 22.092 17.032 1.00 47.09 78 GLN A CA 1
ATOM 583 C C . GLN A 1 78 ? 4.162 22.316 15.702 1.00 47.09 78 GLN A C 1
ATOM 585 O O . GLN A 1 78 ? 4.011 21.549 14.752 1.00 47.09 78 GLN A O 1
ATOM 590 N N . GLU A 1 79 ? 4.931 23.404 15.647 1.00 50.03 79 GLU A N 1
ATOM 591 C CA . GLU A 1 79 ? 5.875 23.706 14.577 1.00 50.03 79 GLU A CA 1
ATOM 592 C C . GLU A 1 79 ? 6.910 22.580 14.462 1.00 50.03 79 GLU A C 1
ATOM 594 O O . GLU A 1 79 ? 7.555 22.184 15.435 1.00 50.03 79 GLU A O 1
ATOM 599 N N . PHE A 1 80 ? 7.081 22.065 13.248 1.00 48.00 80 PHE A N 1
ATOM 600 C CA . PHE A 1 80 ? 8.202 21.196 12.915 1.00 48.00 80 PHE A CA 1
ATOM 601 C C . PHE A 1 80 ? 9.482 22.048 12.867 1.00 48.00 80 PHE A C 1
ATOM 603 O O . PHE A 1 80 ? 9.439 23.149 12.312 1.00 48.00 80 PHE A O 1
ATOM 610 N N . PRO A 1 81 ? 10.629 21.582 13.393 1.00 41.41 81 PRO A N 1
ATOM 611 C CA . PRO A 1 81 ? 11.864 22.348 13.310 1.00 41.41 81 PRO A CA 1
ATOM 612 C C . PRO A 1 81 ? 12.274 22.495 11.840 1.00 41.41 81 PRO A C 1
ATOM 614 O O . PRO A 1 81 ? 12.656 21.528 11.182 1.00 41.41 81 PRO A O 1
ATOM 617 N N . VAL A 1 82 ? 12.178 23.724 11.328 1.00 45.34 82 VAL A N 1
ATOM 618 C CA . VAL A 1 82 ? 12.781 24.132 10.058 1.00 45.34 82 VAL A CA 1
ATOM 619 C C . VAL A 1 82 ? 14.290 23.968 10.203 1.00 45.34 82 VAL A C 1
ATOM 621 O O . VAL A 1 82 ? 14.941 24.704 10.948 1.00 45.34 82 VAL A O 1
ATOM 624 N N . GLU A 1 83 ? 14.848 22.985 9.499 1.00 42.50 83 GLU A N 1
ATOM 625 C CA . GLU A 1 83 ? 16.287 22.848 9.290 1.00 42.50 83 GLU A CA 1
ATOM 626 C C . GLU A 1 83 ? 16.773 24.110 8.566 1.00 42.50 83 GLU A C 1
ATOM 628 O O . GLU A 1 83 ? 16.590 24.282 7.359 1.00 42.50 83 GLU A O 1
ATOM 633 N N . LYS A 1 84 ? 17.345 25.040 9.334 1.00 42.59 84 LYS A N 1
ATOM 634 C CA . LYS A 1 84 ? 17.972 26.252 8.814 1.00 42.59 84 LYS A CA 1
ATOM 635 C C . LYS A 1 84 ? 19.235 25.843 8.064 1.00 42.59 84 LYS A C 1
ATOM 637 O O . LYS A 1 84 ? 20.309 25.766 8.654 1.00 42.59 84 LYS A O 1
ATOM 642 N N . ARG A 1 85 ? 19.125 25.596 6.759 1.00 44.97 85 ARG A N 1
ATOM 643 C CA . ARG A 1 85 ? 20.296 25.655 5.882 1.00 44.97 85 ARG A CA 1
ATOM 644 C C . ARG A 1 85 ? 20.643 27.116 5.670 1.00 44.97 85 ARG A C 1
ATOM 646 O O . ARG A 1 85 ? 19.997 27.827 4.907 1.00 44.97 85 ARG A O 1
ATOM 653 N N . THR A 1 86 ? 21.658 27.558 6.395 1.00 48.28 86 THR A N 1
ATOM 654 C CA . THR A 1 86 ? 22.406 28.778 6.121 1.00 48.28 86 THR A CA 1
ATOM 655 C C . THR A 1 86 ? 22.946 28.698 4.693 1.00 48.28 86 THR A C 1
ATOM 657 O O . THR A 1 86 ? 23.811 27.877 4.397 1.00 48.28 86 THR A O 1
ATOM 660 N N . MET A 1 87 ? 22.427 29.536 3.793 1.00 38.69 87 MET A N 1
ATOM 661 C CA . MET A 1 87 ? 23.091 29.813 2.521 1.00 38.69 87 MET A CA 1
ATOM 662 C C . MET A 1 87 ? 24.140 30.895 2.766 1.00 38.69 87 MET A C 1
ATOM 664 O O . MET A 1 87 ? 23.820 32.077 2.870 1.00 38.69 87 MET A O 1
ATOM 668 N N . GLN A 1 88 ? 25.394 30.470 2.896 1.00 47.00 88 GLN A N 1
ATOM 669 C CA . GLN A 1 88 ? 26.559 31.342 2.811 1.00 47.00 88 GLN A CA 1
ATOM 670 C C . GLN A 1 88 ? 26.961 31.473 1.330 1.00 47.00 88 GLN A C 1
ATOM 672 O O . GLN A 1 88 ? 27.373 30.481 0.744 1.00 47.00 88 GLN A O 1
ATOM 677 N N . GLN A 1 89 ? 26.800 32.694 0.791 1.00 40.69 89 GLN A N 1
ATOM 678 C CA . GLN A 1 89 ? 27.651 33.450 -0.168 1.00 40.69 89 GLN A CA 1
ATOM 679 C C . GLN A 1 89 ? 28.094 32.769 -1.498 1.00 40.69 89 GLN A C 1
ATOM 681 O O . GLN A 1 89 ? 28.525 31.628 -1.505 1.00 40.69 89 GLN A O 1
ATOM 686 N N . CYS A 1 90 ? 28.008 33.404 -2.681 1.00 35.97 90 CYS A N 1
ATOM 687 C CA . CYS A 1 90 ? 28.828 34.549 -3.116 1.00 35.97 90 CYS A CA 1
ATOM 688 C C . CYS A 1 90 ? 28.214 35.419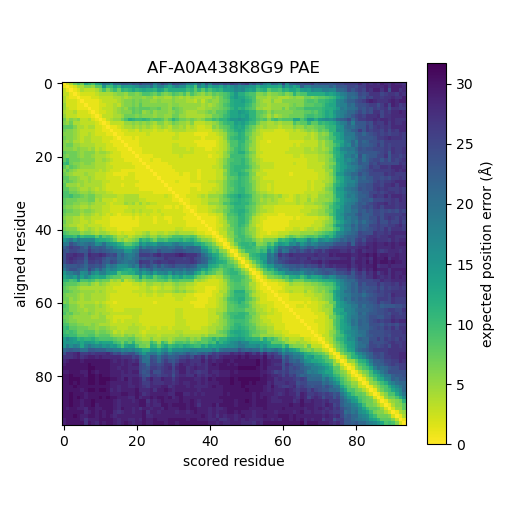 -4.249 1.00 35.97 90 CYS A C 1
ATOM 690 O O . CYS A 1 90 ? 27.673 34.902 -5.218 1.00 35.97 90 CYS A O 1
ATOM 692 N N . GLN A 1 91 ? 28.370 36.731 -4.032 1.00 44.09 91 GLN A N 1
ATOM 693 C CA . GLN A 1 91 ? 28.616 37.942 -4.851 1.00 44.09 91 GLN A CA 1
ATOM 694 C C . GLN A 1 91 ? 28.689 37.980 -6.410 1.00 44.09 91 GLN A C 1
ATOM 696 O O . GLN A 1 91 ? 29.198 37.069 -7.054 1.00 44.09 91 GLN A O 1
ATOM 701 N N . ASP A 1 92 ? 28.311 39.184 -6.896 1.00 37.47 92 ASP A N 1
ATOM 702 C CA . ASP A 1 92 ? 28.867 40.036 -7.982 1.00 37.47 92 ASP A CA 1
ATOM 703 C C . ASP A 1 92 ? 28.167 40.191 -9.359 1.00 37.47 92 ASP A C 1
ATOM 705 O O . ASP A 1 92 ? 27.805 39.221 -10.020 1.00 37.47 92 ASP A O 1
ATOM 709 N N . ILE A 1 93 ? 28.148 41.474 -9.797 1.00 35.91 93 ILE A N 1
ATOM 710 C CA . ILE A 1 93 ? 27.893 42.077 -11.135 1.00 35.91 93 ILE A CA 1
ATOM 711 C C . ILE A 1 93 ? 26.396 42.373 -11.411 1.00 35.91 93 ILE A C 1
ATOM 713 O O . ILE A 1 93 ? 25.584 41.456 -11.470 1.00 35.91 93 ILE A O 1
ATOM 717 N N . VAL A 1 94 ? 25.921 43.625 -11.538 1.00 39.59 94 VAL A N 1
ATOM 718 C CA . VAL A 1 94 ? 26.402 44.804 -12.305 1.00 39.59 94 VAL A CA 1
ATOM 719 C C . VAL A 1 94 ? 26.206 46.103 -11.521 1.00 39.59 94 VAL A C 1
ATOM 721 O O . VAL A 1 94 ? 25.130 46.246 -10.897 1.00 39.59 94 VAL A O 1
#

Secondary structure (DSSP, 8-state):
--SS-HHHH-SSPPPEEETTS-HHHHHHHHHTS--SEEEEEEEEE-TT-TT-EEEEEEEEEEHHHHHHHHHHHT-S------------------

Solvent-accessible surface area (backbone atoms only — not comparable to full-atom values): 6318 Å² total; per-residue (Å²): 126,84,86,58,62,66,72,83,73,54,89,69,83,72,57,72,44,49,77,84,56,58,67,68,62,53,45,46,44,35,67,76,67,59,41,75,53,35,38,30,25,39,83,44,79,55,88,88,52,103,81,55,80,42,75,41,80,76,49,74,48,39,63,69,58,53,52,52,50,53,60,60,70,74,52,91,82,78,86,74,86,77,82,79,76,79,82,78,83,85,91,87,89,136